Protein AF-A0A9E5NEW6-F1 (afdb_monomer_lite)

Radius of gyration: 14.26 Å; chains: 1; bounding box: 34×27×37 Å

Foldseek 3Di:
DPPPVVVVVVVLVVLVVVLVVLVVVLVVCVVVVHDPVVNVVSVVVSVLSVVLSVPQPDPPRHGDDDD

Structure (mmCIF, N/CA/C/O backbone):
data_AF-A0A9E5NEW6-F1
#
_entry.id   AF-A0A9E5NEW6-F1
#
loop_
_atom_site.group_PDB
_atom_site.id
_atom_site.type_symbol
_atom_site.label_atom_id
_atom_site.label_alt_id
_atom_site.label_comp_id
_atom_site.label_asym_id
_atom_site.label_entity_id
_atom_site.label_seq_id
_atom_site.pdbx_PDB_ins_code
_atom_site.Cartn_x
_atom_site.Cartn_y
_atom_site.Cartn_z
_atom_site.occupancy
_atom_site.B_iso_or_equiv
_atom_site.auth_seq_id
_atom_site.auth_comp_id
_atom_site.auth_asym_id
_atom_site.auth_atom_id
_atom_site.pdbx_PDB_model_num
ATOM 1 N N . ILE A 1 1 ? 19.957 -14.954 -23.319 1.00 51.56 1 ILE A N 1
ATOM 2 C CA . ILE A 1 1 ? 19.019 -13.880 -23.747 1.00 51.56 1 ILE A CA 1
ATOM 3 C C . ILE A 1 1 ? 17.585 -14.113 -23.218 1.00 51.56 1 ILE A C 1
ATOM 5 O O . ILE A 1 1 ? 16.790 -13.192 -23.254 1.00 51.56 1 ILE A O 1
ATOM 9 N N . LEU A 1 2 ? 17.255 -15.274 -22.625 1.00 51.03 2 LEU A N 1
ATOM 10 C CA . LEU A 1 2 ? 15.900 -15.577 -22.118 1.00 51.03 2 LEU A CA 1
ATOM 11 C C . LEU A 1 2 ? 15.669 -15.295 -20.615 1.00 51.03 2 LEU A C 1
ATOM 13 O O . LEU A 1 2 ? 14.558 -15.461 -20.135 1.00 51.03 2 LEU A O 1
ATOM 17 N N . GLU A 1 3 ? 16.687 -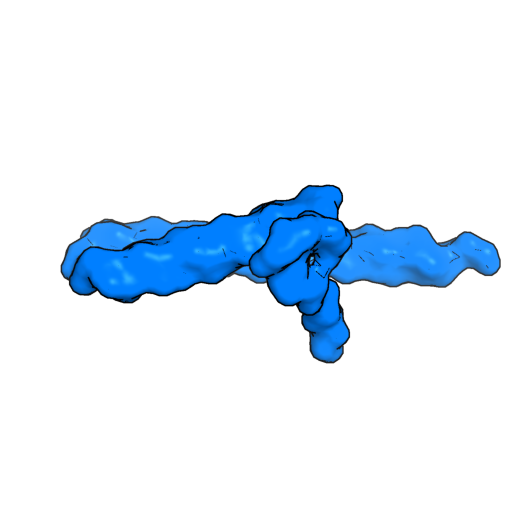14.878 -19.859 1.00 59.88 3 GLU A N 1
ATOM 18 C CA . GLU A 1 3 ? 16.610 -14.866 -18.387 1.00 59.88 3 GLU A CA 1
ATOM 19 C C . GLU A 1 3 ? 16.035 -13.563 -17.803 1.00 59.88 3 GLU A C 1
ATOM 21 O O . GLU A 1 3 ? 15.361 -13.587 -16.778 1.00 59.88 3 GLU A O 1
ATOM 26 N N . SER A 1 4 ? 16.243 -12.421 -18.470 1.00 64.69 4 SER A N 1
ATOM 27 C CA . SER A 1 4 ? 15.785 -11.115 -17.973 1.00 64.69 4 SER A CA 1
ATOM 28 C C . SER A 1 4 ? 14.272 -10.929 -18.083 1.00 64.69 4 SER A C 1
ATOM 30 O O . SER A 1 4 ? 13.676 -10.348 -17.185 1.00 64.69 4 SER A O 1
ATOM 32 N N . GLY A 1 5 ? 13.650 -11.434 -19.153 1.00 69.62 5 GLY A N 1
ATOM 33 C CA . GLY A 1 5 ? 12.202 -11.336 -19.362 1.00 69.62 5 GLY A CA 1
ATOM 34 C C . GLY A 1 5 ? 11.411 -12.193 -18.376 1.00 69.62 5 GLY A C 1
ATOM 35 O O . GLY A 1 5 ?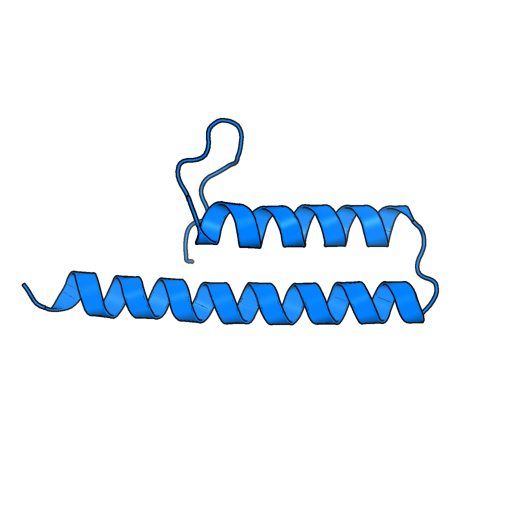 10.500 -11.684 -17.738 1.00 69.62 5 GLY A O 1
ATOM 36 N N . ILE A 1 6 ? 11.820 -13.454 -18.189 1.00 74.44 6 ILE A N 1
ATOM 37 C CA . ILE A 1 6 ? 11.181 -14.379 -17.238 1.00 74.44 6 ILE A CA 1
ATOM 38 C C . ILE A 1 6 ? 11.308 -13.847 -15.808 1.00 74.44 6 ILE A C 1
ATOM 40 O O . ILE A 1 6 ? 10.341 -13.858 -15.055 1.00 74.44 6 ILE A O 1
ATOM 44 N N . ARG A 1 7 ? 12.486 -13.326 -15.440 1.00 76.38 7 ARG A N 1
ATOM 45 C CA . ARG A 1 7 ? 12.697 -12.734 -14.116 1.00 76.38 7 ARG A CA 1
ATOM 46 C C . ARG A 1 7 ? 11.884 -11.454 -13.909 1.00 76.38 7 ARG A C 1
ATOM 48 O O . ARG A 1 7 ? 11.300 -11.284 -12.849 1.00 76.38 7 ARG A O 1
ATOM 55 N N . ALA A 1 8 ? 11.813 -10.579 -14.913 1.00 77.69 8 ALA A N 1
ATOM 56 C CA . ALA A 1 8 ? 11.003 -9.366 -14.831 1.00 77.69 8 ALA A CA 1
ATOM 57 C C . ALA A 1 8 ? 9.497 -9.676 -14.738 1.00 77.69 8 ALA A C 1
ATOM 59 O O . ALA A 1 8 ? 8.785 -9.025 -13.980 1.00 77.69 8 ALA A O 1
ATOM 60 N N . GLU A 1 9 ? 9.007 -10.673 -15.478 1.00 80.50 9 GLU A N 1
ATOM 61 C CA . GLU A 1 9 ? 7.622 -11.150 -15.382 1.00 80.50 9 GLU A CA 1
ATOM 62 C C . GLU A 1 9 ? 7.314 -11.723 -13.990 1.00 80.50 9 GLU A C 1
ATOM 64 O O . GLU A 1 9 ? 6.266 -11.420 -13.411 1.00 80.50 9 GLU A O 1
ATOM 69 N N . ASP A 1 10 ? 8.243 -12.492 -13.421 1.00 86.69 10 ASP A N 1
ATOM 70 C CA . ASP A 1 10 ? 8.124 -13.025 -12.064 1.00 86.69 10 ASP A CA 1
ATOM 71 C C . ASP A 1 10 ? 8.102 -11.909 -11.004 1.00 86.69 10 ASP A C 1
ATOM 73 O O . ASP A 1 10 ? 7.220 -11.898 -10.143 1.00 86.69 10 ASP A O 1
ATOM 77 N N . ASP A 1 11 ? 8.988 -10.913 -11.111 1.00 87.31 11 ASP A N 1
ATOM 78 C CA . ASP A 1 11 ? 9.021 -9.745 -10.220 1.00 87.31 11 ASP A CA 1
ATOM 79 C C . ASP A 1 11 ? 7.698 -8.951 -10.285 1.00 87.31 11 ASP A C 1
ATOM 81 O O . ASP A 1 11 ? 7.147 -8.536 -9.258 1.00 87.31 11 ASP A O 1
ATOM 85 N N . LEU A 1 12 ? 7.140 -8.767 -11.489 1.00 92.12 12 LEU A N 1
ATOM 86 C CA . LEU A 1 12 ? 5.843 -8.108 -11.681 1.00 92.12 12 LEU A CA 1
ATOM 87 C C . LEU A 1 12 ? 4.692 -8.929 -11.090 1.00 92.12 12 LEU A C 1
ATOM 89 O O . LEU A 1 12 ? 3.781 -8.365 -10.479 1.00 92.12 12 LEU A O 1
ATOM 93 N N . THR A 1 13 ? 4.737 -10.252 -11.226 1.00 93.50 13 THR A N 1
ATOM 94 C CA . THR A 1 13 ? 3.721 -11.154 -10.671 1.00 93.50 13 THR A CA 1
ATOM 95 C C . THR A 1 13 ? 3.743 -11.140 -9.142 1.00 93.50 13 THR A C 1
ATOM 97 O O . THR A 1 13 ? 2.692 -11.014 -8.511 1.00 93.50 13 THR A O 1
ATOM 100 N N . HIS A 1 14 ? 4.925 -11.170 -8.526 1.00 91.12 14 HIS A N 1
ATOM 101 C CA . HIS A 1 14 ? 5.074 -11.031 -7.075 1.00 91.12 14 HIS A CA 1
ATOM 102 C C . HIS A 1 14 ? 4.555 -9.680 -6.576 1.00 91.12 14 HIS A C 1
ATOM 104 O O . HIS A 1 14 ? 3.804 -9.610 -5.600 1.00 91.12 14 HIS A O 1
ATOM 110 N N . LYS A 1 15 ? 4.866 -8.600 -7.297 1.00 93.94 15 LYS A N 1
ATOM 111 C CA . LYS A 1 15 ? 4.383 -7.262 -6.955 1.00 93.94 15 LYS A CA 1
ATOM 112 C C . LYS A 1 15 ? 2.859 -7.138 -7.046 1.00 93.94 15 LYS A C 1
ATOM 114 O O . LYS A 1 15 ? 2.259 -6.468 -6.205 1.00 93.94 15 LYS A O 1
ATOM 119 N N . LEU A 1 16 ? 2.219 -7.812 -8.007 1.00 96.38 16 LEU A N 1
ATOM 120 C CA . LEU A 1 16 ? 0.754 -7.911 -8.078 1.00 96.38 16 LEU A CA 1
ATOM 121 C C . LEU A 1 16 ? 0.163 -8.620 -6.857 1.00 96.38 16 LEU A C 1
ATOM 123 O O . LEU A 1 16 ? -0.851 -8.170 -6.322 1.00 96.38 16 LEU A O 1
ATOM 127 N N . VAL A 1 17 ? 0.796 -9.698 -6.388 1.00 95.94 17 VAL A N 1
ATOM 128 C CA . VAL A 1 17 ? 0.360 -10.403 -5.174 1.00 95.94 17 VAL A CA 1
ATOM 129 C C . VAL A 1 17 ? 0.391 -9.469 -3.960 1.00 95.94 17 VAL A C 1
ATOM 131 O O . VAL A 1 17 ? -0.566 -9.451 -3.182 1.00 95.94 17 VAL A O 1
ATOM 134 N N . ASP A 1 18 ? 1.434 -8.652 -3.815 1.00 94.62 18 ASP A N 1
ATOM 135 C CA . ASP A 1 18 ? 1.525 -7.674 -2.725 1.00 94.62 18 ASP A CA 1
ATOM 136 C C . ASP A 1 18 ? 0.446 -6.588 -2.815 1.00 94.62 18 ASP A C 1
ATOM 138 O O . ASP A 1 18 ? -0.182 -6.267 -1.802 1.00 94.62 18 ASP A O 1
ATOM 142 N N . ILE A 1 19 ? 0.167 -6.073 -4.021 1.00 98.19 19 ILE A N 1
ATOM 143 C CA . ILE A 1 19 ? -0.924 -5.109 -4.255 1.00 98.19 19 ILE A CA 1
ATOM 144 C C . ILE A 1 19 ? -2.259 -5.696 -3.789 1.00 98.19 19 ILE A C 1
ATOM 146 O O . ILE A 1 19 ? -2.994 -5.048 -3.043 1.00 98.19 19 ILE A O 1
ATOM 150 N N . ILE A 1 20 ? -2.567 -6.934 -4.188 1.00 98.50 20 ILE A N 1
ATOM 151 C CA . ILE A 1 20 ? -3.822 -7.601 -3.820 1.00 98.50 20 ILE A CA 1
ATOM 152 C C . ILE A 1 20 ? -3.921 -7.769 -2.298 1.00 98.50 20 ILE A C 1
ATOM 154 O O . ILE A 1 20 ? -4.967 -7.477 -1.716 1.00 98.50 20 ILE A O 1
ATOM 158 N N . ARG A 1 21 ? -2.837 -8.198 -1.639 1.00 98.06 21 ARG A N 1
ATOM 159 C CA . ARG A 1 21 ? -2.794 -8.388 -0.180 1.00 98.06 21 ARG A CA 1
ATOM 160 C C . ARG A 1 21 ? -3.019 -7.084 0.581 1.00 98.06 21 ARG A C 1
ATOM 162 O O . ARG A 1 21 ? -3.811 -7.063 1.522 1.00 98.06 21 ARG A O 1
ATOM 169 N N . ILE A 1 22 ? -2.354 -6.000 0.180 1.00 98.25 22 ILE A N 1
ATOM 170 C CA . ILE A 1 22 ? -2.513 -4.694 0.833 1.00 98.25 22 ILE A CA 1
ATOM 171 C C . ILE A 1 22 ? -3.915 -4.137 0.588 1.00 98.25 22 ILE A C 1
ATOM 173 O O . ILE A 1 22 ? -4.537 -3.648 1.527 1.00 98.25 22 ILE A O 1
ATOM 177 N N . ASN A 1 23 ? -4.451 -4.272 -0.626 1.00 98.75 23 ASN A N 1
ATOM 178 C CA . ASN A 1 23 ? -5.812 -3.840 -0.937 1.00 98.75 23 ASN A CA 1
ATOM 179 C C . ASN A 1 23 ? -6.859 -4.582 -0.087 1.00 98.75 23 ASN A C 1
ATOM 181 O O . ASN A 1 23 ? -7.778 -3.967 0.451 1.00 98.75 23 ASN A O 1
ATOM 185 N N . GLN A 1 24 ? -6.695 -5.898 0.087 1.00 98.75 24 GLN A N 1
ATOM 186 C CA . GLN A 1 24 ? -7.567 -6.690 0.956 1.00 98.75 24 GLN A CA 1
ATOM 187 C C . GLN A 1 24 ? -7.473 -6.221 2.414 1.00 98.75 24 GLN A C 1
ATOM 189 O O . GLN A 1 24 ?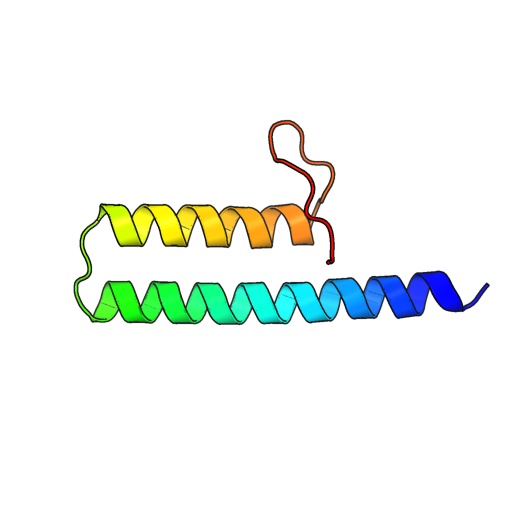 -8.501 -5.982 3.046 1.00 98.75 24 GLN A O 1
ATOM 194 N N . ARG A 1 25 ? -6.253 -6.019 2.925 1.00 98.56 25 ARG A N 1
ATOM 195 C CA . ARG A 1 25 ? -6.024 -5.526 4.288 1.00 98.56 25 ARG A CA 1
ATOM 196 C C . ARG A 1 25 ? -6.626 -4.138 4.512 1.00 98.56 25 ARG A C 1
ATOM 198 O O . ARG A 1 25 ? -7.208 -3.901 5.568 1.00 98.56 25 ARG A O 1
ATOM 205 N N . LEU A 1 26 ? -6.491 -3.230 3.545 1.00 98.75 26 LEU A N 1
ATOM 206 C CA . LEU A 1 26 ? -7.103 -1.902 3.592 1.00 98.75 26 LEU A CA 1
ATOM 207 C C . LEU A 1 26 ? -8.623 -2.020 3.735 1.00 98.75 26 LEU A C 1
ATOM 209 O O . LEU A 1 26 ? -9.188 -1.445 4.661 1.00 98.75 26 LEU A O 1
ATOM 213 N N . ARG A 1 27 ? -9.267 -2.828 2.883 1.00 98.75 27 ARG A N 1
ATOM 214 C CA . ARG A 1 27 ? -10.716 -3.063 2.945 1.00 98.75 27 ARG A CA 1
ATOM 215 C C . ARG A 1 27 ? -11.156 -3.619 4.299 1.00 98.75 27 ARG A C 1
ATOM 217 O O . ARG A 1 27 ? -12.076 -3.082 4.899 1.00 98.75 27 ARG A O 1
ATOM 224 N N . GLU A 1 28 ? -10.462 -4.631 4.812 1.00 98.75 28 GLU A N 1
ATOM 225 C CA . GLU A 1 28 ? -10.765 -5.222 6.122 1.00 98.75 28 GLU A CA 1
ATOM 226 C C . GLU A 1 28 ? -10.660 -4.209 7.269 1.00 98.75 28 GLU A C 1
ATOM 228 O O . GLU A 1 28 ? -11.479 -4.231 8.183 1.00 98.75 28 GLU A O 1
ATOM 233 N N . ASN A 1 29 ? -9.676 -3.303 7.227 1.00 98.69 29 ASN A N 1
ATOM 234 C CA . ASN A 1 29 ? -9.522 -2.269 8.253 1.00 98.69 29 ASN A CA 1
ATOM 235 C C . ASN A 1 29 ? -10.611 -1.191 8.147 1.00 98.69 29 ASN A C 1
ATOM 237 O O . ASN A 1 29 ? -11.081 -0.715 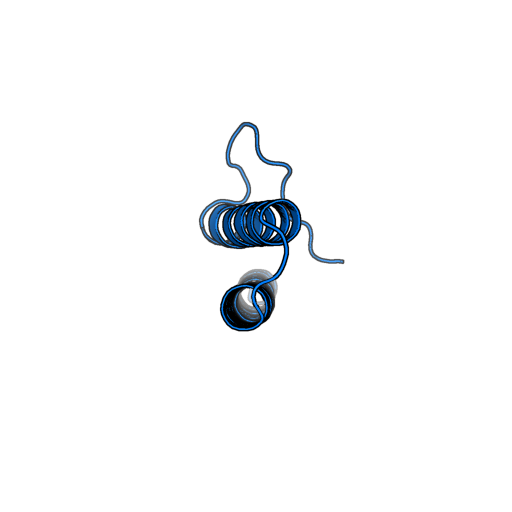9.180 1.00 98.69 29 ASN A O 1
ATOM 241 N N . ILE A 1 30 ? -11.043 -0.837 6.931 1.00 98.56 30 ILE A N 1
ATOM 242 C CA . ILE A 1 30 ? -12.188 0.062 6.719 1.00 98.56 30 ILE A CA 1
ATOM 243 C C . ILE A 1 30 ? -13.457 -0.568 7.305 1.00 98.56 30 ILE A C 1
ATOM 245 O O . ILE A 1 30 ? -14.138 0.066 8.110 1.00 98.56 30 ILE A O 1
ATOM 249 N N . ASP A 1 31 ? -13.738 -1.826 6.959 1.00 98.62 31 ASP A N 1
ATOM 250 C CA . ASP A 1 31 ? -14.937 -2.544 7.406 1.00 98.62 31 ASP A CA 1
ATOM 251 C C . ASP A 1 31 ? -14.949 -2.762 8.931 1.00 98.62 31 ASP A C 1
ATOM 253 O O . ASP A 1 31 ? -16.008 -2.750 9.561 1.00 98.62 31 ASP A O 1
ATOM 257 N N . ALA A 1 32 ? -13.772 -2.914 9.546 1.00 98.44 32 ALA A N 1
ATOM 258 C CA . ALA A 1 32 ? -13.608 -3.021 10.994 1.00 98.44 32 ALA A CA 1
ATOM 259 C C . ALA A 1 32 ? -13.702 -1.673 11.739 1.00 98.44 32 ALA A C 1
ATOM 261 O O . ALA A 1 32 ? -13.639 -1.657 12.970 1.00 98.44 32 ALA A O 1
ATOM 262 N N . GLY A 1 33 ? -13.831 -0.546 11.028 1.00 98.12 33 GLY A N 1
ATOM 263 C CA . GLY A 1 33 ? -13.878 0.786 11.632 1.00 98.12 33 GLY A CA 1
ATOM 264 C C . GLY A 1 33 ? -12.547 1.220 12.251 1.00 98.12 33 GLY A C 1
ATOM 265 O O . GLY A 1 33 ? -12.539 1.873 13.297 1.00 98.12 33 GLY A O 1
ATOM 266 N N . ALA A 1 34 ? -11.419 0.830 11.647 1.00 98.50 34 ALA A N 1
ATOM 267 C CA . ALA A 1 34 ? -10.101 1.234 12.121 1.00 98.50 34 ALA A CA 1
ATOM 268 C C . ALA A 1 34 ? -9.941 2.773 12.112 1.00 98.50 34 ALA A C 1
ATOM 270 O O . ALA A 1 34 ? -10.550 3.456 11.282 1.00 98.50 34 ALA A O 1
ATOM 271 N N . PRO A 1 35 ? -9.110 3.341 13.009 1.00 98.62 35 PRO A N 1
ATOM 272 C CA . PRO A 1 35 ? -8.818 4.771 13.023 1.00 98.62 35 PRO A CA 1
ATOM 273 C C . PRO A 1 35 ? -8.347 5.292 11.662 1.00 98.62 35 PRO A C 1
ATOM 275 O O . PRO A 1 35 ? -7.568 4.623 10.983 1.00 98.62 35 PRO A O 1
ATOM 278 N N . THR A 1 36 ? -8.737 6.524 11.318 1.00 97.88 36 THR A N 1
ATOM 279 C CA . THR A 1 36 ? -8.404 7.175 10.039 1.00 97.88 36 THR A CA 1
ATOM 280 C C . THR A 1 36 ? -6.918 7.101 9.699 1.00 97.88 36 THR A C 1
ATOM 282 O O . THR A 1 36 ? -6.586 6.761 8.573 1.00 97.88 36 THR A O 1
ATOM 285 N N . LEU A 1 37 ? -6.034 7.305 10.683 1.00 98.31 37 LEU A N 1
ATOM 286 C CA . LEU A 1 37 ? -4.583 7.226 10.487 1.00 98.31 37 LEU A CA 1
ATOM 287 C C . LEU A 1 37 ? -4.132 5.868 9.916 1.00 98.31 37 LEU A C 1
ATOM 289 O O . LEU A 1 37 ? -3.296 5.818 9.027 1.00 98.31 37 LEU A O 1
ATOM 293 N N . ILE A 1 38 ? -4.723 4.759 10.378 1.00 98.25 38 ILE A N 1
ATOM 294 C CA . ILE A 1 38 ? -4.392 3.416 9.871 1.00 98.25 38 ILE A CA 1
ATOM 295 C C . ILE A 1 38 ? -4.871 3.253 8.425 1.00 98.25 38 ILE A C 1
ATOM 297 O O . ILE A 1 38 ? -4.196 2.621 7.612 1.00 98.25 38 ILE A O 1
ATOM 301 N N . ILE A 1 39 ? -6.044 3.803 8.103 1.00 98.69 39 ILE A N 1
ATOM 302 C CA . ILE A 1 39 ? -6.598 3.765 6.746 1.00 98.69 39 ILE A CA 1
ATOM 303 C C . ILE A 1 39 ? -5.732 4.587 5.790 1.00 98.69 39 ILE A C 1
ATOM 305 O O . ILE A 1 39 ? -5.439 4.118 4.692 1.00 98.69 39 ILE A O 1
ATOM 309 N N . GLU A 1 40 ? -5.298 5.773 6.214 1.00 98.69 40 GLU A N 1
ATOM 310 C CA . GLU A 1 40 ? -4.402 6.648 5.455 1.00 98.69 40 GLU A CA 1
ATOM 311 C C . GLU A 1 40 ? -3.058 5.958 5.194 1.00 98.69 40 GLU A C 1
ATOM 313 O O . GLU A 1 40 ? -2.687 5.805 4.032 1.00 98.69 40 GLU A O 1
ATOM 318 N N . ASP A 1 41 ? -2.408 5.411 6.226 1.00 98.50 41 ASP A N 1
ATOM 319 C CA . ASP A 1 41 ? -1.139 4.683 6.087 1.00 98.50 41 ASP A CA 1
ATOM 320 C C . ASP A 1 41 ? -1.252 3.497 5.106 1.00 98.50 41 ASP A C 1
ATOM 322 O O . ASP A 1 41 ? -0.393 3.281 4.246 1.00 98.50 41 ASP A O 1
ATOM 326 N N . LEU A 1 42 ? -2.329 2.705 5.204 1.00 98.56 42 LEU A N 1
ATOM 327 C CA . LEU A 1 42 ? -2.569 1.572 4.302 1.00 98.56 42 LEU A CA 1
ATOM 328 C C . LEU A 1 42 ? -2.891 2.026 2.871 1.00 98.56 42 LEU A C 1
ATOM 330 O O . LEU A 1 42 ? -2.492 1.356 1.916 1.00 98.56 42 LEU A O 1
ATOM 334 N N . SER A 1 43 ? -3.596 3.146 2.715 1.00 98.56 43 SER A N 1
ATOM 335 C CA . SER A 1 43 ? -3.902 3.746 1.417 1.00 98.56 43 SER A CA 1
ATOM 336 C C . SER A 1 43 ? -2.639 4.277 0.736 1.00 98.56 43 SER A C 1
ATOM 338 O O . SER A 1 43 ? -2.419 4.004 -0.445 1.00 98.56 43 SER A O 1
ATOM 340 N N . GLU A 1 44 ? -1.771 4.977 1.468 1.00 98.19 44 GLU A N 1
ATOM 341 C CA . GLU A 1 44 ? -0.473 5.439 0.962 1.00 98.19 44 GLU A CA 1
ATOM 342 C C . GLU A 1 44 ? 0.418 4.264 0.557 1.00 98.19 44 GLU A C 1
ATOM 344 O O . GLU A 1 44 ? 1.030 4.277 -0.516 1.00 98.19 44 GLU A O 1
ATOM 349 N N . LEU A 1 45 ? 0.432 3.202 1.365 1.00 97.75 45 LEU A N 1
ATOM 350 C CA . LEU A 1 45 ? 1.168 1.990 1.037 1.00 97.75 45 LEU A CA 1
ATOM 351 C C . LEU A 1 45 ? 0.614 1.321 -0.232 1.00 97.75 45 LEU A C 1
ATOM 353 O O . LEU A 1 45 ? 1.382 0.951 -1.121 1.00 97.75 45 LEU A O 1
ATOM 357 N N . LEU A 1 46 ? -0.709 1.204 -0.375 1.00 98.44 46 LEU A N 1
ATOM 358 C CA . LEU A 1 46 ? -1.321 0.673 -1.596 1.00 98.44 46 LEU A CA 1
ATOM 359 C C . LEU A 1 46 ? -0.938 1.514 -2.821 1.00 98.44 46 LEU A C 1
ATOM 361 O O . LEU A 1 46 ? -0.521 0.964 -3.844 1.00 98.44 46 LEU A O 1
ATOM 365 N N . GLN A 1 47 ? -1.014 2.841 -2.700 1.00 98.06 47 GLN A N 1
ATOM 366 C CA . GLN A 1 47 ? -0.632 3.771 -3.759 1.00 98.06 47 GLN A CA 1
ATOM 367 C C . GLN A 1 47 ? 0.841 3.603 -4.147 1.00 98.06 47 GLN A C 1
ATOM 369 O O . GLN A 1 47 ? 1.159 3.582 -5.339 1.00 98.06 47 GLN A O 1
ATOM 374 N N . TYR A 1 48 ? 1.738 3.432 -3.175 1.00 97.31 48 TYR A N 1
ATOM 375 C CA . TYR A 1 48 ? 3.151 3.155 -3.419 1.00 97.31 48 TYR A CA 1
ATOM 376 C C . TYR A 1 48 ? 3.349 1.881 -4.251 1.00 97.31 48 TYR A C 1
ATOM 378 O O . TYR A 1 48 ? 4.054 1.900 -5.267 1.00 97.31 48 TYR A O 1
ATOM 386 N N . HIS A 1 49 ? 2.700 0.779 -3.861 1.00 97.00 49 HIS A N 1
ATOM 387 C CA . HIS A 1 49 ? 2.827 -0.503 -4.553 1.00 97.00 49 HIS A CA 1
ATOM 388 C C . HIS A 1 49 ? 2.271 -0.451 -5.981 1.00 97.00 49 HIS A C 1
ATOM 390 O O . HIS A 1 49 ? 2.923 -0.960 -6.894 1.00 97.00 49 HIS A O 1
ATOM 396 N N . VAL A 1 50 ? 1.127 0.209 -6.190 1.00 97.94 50 VAL A N 1
ATOM 397 C CA . VAL A 1 50 ? 0.533 0.411 -7.521 1.00 97.94 50 VAL A CA 1
ATOM 398 C C . VAL A 1 50 ? 1.417 1.308 -8.390 1.00 97.94 50 VAL A C 1
ATOM 400 O O . VAL A 1 50 ? 1.726 0.954 -9.526 1.00 97.94 50 VAL A O 1
ATOM 403 N N . THR A 1 51 ? 1.885 2.438 -7.856 1.00 97.69 51 THR A N 1
ATOM 404 C CA . THR A 1 51 ? 2.726 3.394 -8.599 1.00 97.69 51 THR A CA 1
ATOM 405 C C . THR A 1 51 ? 3.996 2.720 -9.104 1.00 97.69 51 THR A C 1
ATOM 407 O O . THR A 1 51 ? 4.283 2.746 -10.298 1.00 97.69 51 THR A O 1
ATOM 410 N N . THR A 1 52 ? 4.714 2.039 -8.210 1.00 95.75 52 THR A N 1
ATOM 411 C CA . THR A 1 52 ? 5.979 1.374 -8.546 1.00 95.75 52 THR A CA 1
ATOM 412 C C . THR A 1 52 ? 5.800 0.116 -9.399 1.00 95.75 52 THR A C 1
ATOM 414 O O . THR A 1 52 ? 6.775 -0.378 -9.956 1.00 95.75 52 THR A O 1
ATOM 417 N N . TYR A 1 53 ? 4.582 -0.429 -9.505 1.00 95.56 53 TYR A N 1
ATOM 418 C CA . TYR A 1 53 ? 4.274 -1.533 -10.420 1.00 95.56 53 TYR A CA 1
ATOM 419 C C . TYR A 1 53 ? 4.193 -1.048 -11.868 1.00 95.56 53 TYR A C 1
ATOM 421 O O . TYR A 1 53 ? 4.737 -1.692 -12.759 1.00 95.56 53 TYR A O 1
ATOM 429 N N . PHE A 1 54 ? 3.569 0.111 -12.094 1.00 95.12 54 PHE A N 1
ATOM 430 C CA . PHE A 1 54 ? 3.486 0.710 -13.426 1.00 95.12 54 PHE A CA 1
ATOM 431 C C . PHE A 1 54 ? 4.773 1.416 -13.837 1.00 95.12 54 PHE A C 1
ATOM 433 O O . PHE A 1 54 ? 5.203 1.309 -14.983 1.00 95.12 54 PHE A O 1
ATOM 440 N N . ASN A 1 55 ? 5.372 2.169 -12.918 1.00 94.88 55 ASN A N 1
ATOM 441 C CA . ASN A 1 55 ? 6.593 2.908 -13.174 1.00 94.88 55 ASN A CA 1
ATOM 442 C C . ASN A 1 55 ? 7.423 3.000 -11.890 1.00 94.88 55 ASN A C 1
ATOM 444 O O . ASN A 1 55 ? 7.130 3.770 -10.977 1.00 94.88 55 ASN A O 1
ATOM 448 N N . ASN A 1 56 ? 8.490 2.210 -11.8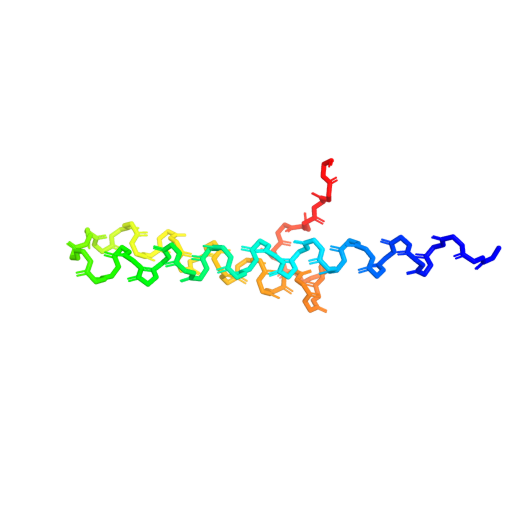33 1.00 94.19 56 ASN A N 1
ATOM 449 C CA . ASN A 1 56 ? 9.387 2.178 -10.685 1.00 94.19 56 ASN A CA 1
ATOM 450 C C . ASN A 1 56 ? 10.385 3.352 -10.645 1.00 94.19 56 ASN A C 1
ATOM 452 O O . ASN A 1 56 ? 11.148 3.482 -9.692 1.00 94.19 56 ASN A O 1
ATOM 456 N N . GLU A 1 57 ? 10.384 4.199 -11.675 1.00 95.12 57 GLU A N 1
ATOM 457 C CA . GLU A 1 57 ? 11.280 5.349 -11.840 1.00 95.12 57 GLU A CA 1
ATOM 458 C C . GLU A 1 57 ? 10.537 6.688 -11.667 1.00 95.12 57 GLU A C 1
ATOM 460 O O . GLU A 1 57 ? 11.029 7.744 -12.068 1.00 95.12 57 GLU A O 1
ATOM 465 N N . VAL A 1 58 ? 9.332 6.670 -11.079 1.00 95.56 58 VAL A N 1
ATOM 466 C CA . VAL A 1 58 ? 8.565 7.892 -10.792 1.00 95.56 58 VAL A CA 1
ATOM 467 C C . VAL A 1 58 ? 9.361 8.813 -9.868 1.00 95.56 58 VAL A C 1
ATOM 469 O O . VAL A 1 58 ? 9.729 8.446 -8.753 1.00 95.56 58 VAL A O 1
ATOM 472 N N . SER A 1 59 ? 9.586 10.048 -10.323 1.00 94.88 59 SER A N 1
ATOM 473 C CA . SER A 1 59 ? 10.273 11.074 -9.536 1.00 94.88 59 SER A CA 1
ATOM 474 C C . SER A 1 59 ? 9.532 11.362 -8.228 1.00 94.88 59 SER A C 1
ATOM 476 O O . SER A 1 59 ? 8.312 11.516 -8.213 1.00 94.88 59 SER A O 1
ATOM 478 N N . GLY A 1 60 ? 10.278 11.450 -7.127 1.00 92.75 60 GLY A N 1
ATOM 479 C CA . GLY A 1 60 ? 9.728 11.696 -5.792 1.00 92.75 60 GLY A CA 1
ATOM 480 C C . GLY A 1 60 ? 9.207 10.451 -5.069 1.00 92.75 60 GLY A C 1
ATOM 481 O O . GLY A 1 60 ? 8.903 10.546 -3.884 1.00 92.75 60 GLY A O 1
ATOM 482 N N . ILE A 1 61 ? 9.164 9.285 -5.725 1.00 93.88 61 ILE A N 1
ATOM 483 C CA . ILE A 1 61 ? 8.807 8.009 -5.098 1.00 93.88 61 IL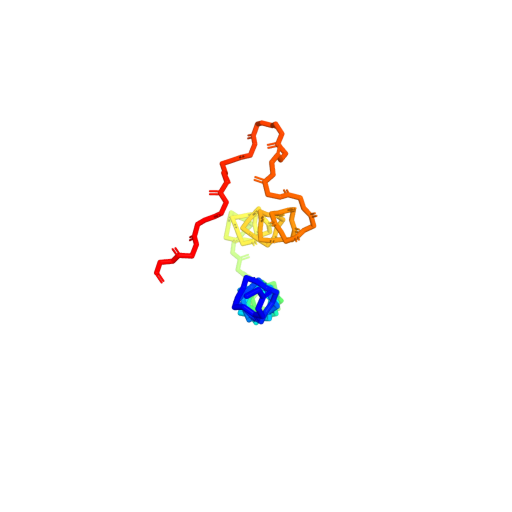E A CA 1
ATOM 484 C C . ILE A 1 61 ? 10.058 7.122 -5.010 1.00 93.88 61 ILE A C 1
ATOM 486 O O . ILE A 1 61 ? 10.730 6.914 -6.020 1.00 93.88 61 ILE A O 1
ATOM 490 N N . PRO A 1 62 ? 10.407 6.581 -3.828 1.00 93.94 62 PRO A N 1
ATOM 491 C CA . PRO A 1 62 ? 11.527 5.654 -3.712 1.00 93.94 62 PRO A CA 1
ATOM 492 C C . PRO A 1 62 ? 11.310 4.397 -4.574 1.00 93.94 62 PRO A C 1
ATOM 494 O O . PRO A 1 62 ? 10.246 3.780 -4.482 1.00 93.94 62 PRO A O 1
ATOM 497 N N . PRO A 1 63 ? 12.298 3.951 -5.368 1.00 91.31 63 PRO A N 1
ATOM 498 C CA . PRO A 1 63 ? 12.127 2.776 -6.213 1.00 91.31 63 PRO A CA 1
ATOM 499 C C . PRO A 1 63 ? 11.900 1.528 -5.355 1.00 91.31 63 PRO A C 1
ATOM 501 O O . PRO A 1 63 ? 12.639 1.260 -4.402 1.00 91.31 63 PRO A O 1
ATOM 504 N N . ALA A 1 64 ? 10.892 0.740 -5.713 1.00 90.19 64 ALA A N 1
ATOM 505 C CA . ALA A 1 64 ? 10.680 -0.581 -5.153 1.00 90.19 64 ALA A CA 1
ATOM 506 C C . ALA A 1 64 ? 11.826 -1.500 -5.582 1.00 90.19 64 ALA A C 1
ATOM 508 O O . ALA A 1 64 ? 12.194 -1.571 -6.756 1.00 90.19 64 ALA A O 1
ATOM 509 N N . ARG A 1 65 ? 12.400 -2.216 -4.620 1.00 83.44 65 ARG A N 1
ATOM 510 C CA . ARG A 1 65 ? 13.436 -3.221 -4.864 1.00 83.44 65 ARG A CA 1
ATOM 511 C C . ARG A 1 65 ? 12.920 -4.539 -4.320 1.00 83.44 65 ARG A C 1
ATOM 513 O O . ARG A 1 65 ? 12.482 -4.586 -3.171 1.00 83.44 65 ARG A O 1
ATOM 520 N N . HIS A 1 66 ? 12.963 -5.579 -5.141 1.00 70.00 66 HIS A N 1
ATOM 521 C CA . HIS A 1 66 ? 12.709 -6.933 -4.666 1.00 70.00 66 HIS A CA 1
ATOM 522 C C . HIS A 1 66 ? 13.834 -7.306 -3.677 1.00 70.00 66 HIS A C 1
ATOM 524 O O . HIS A 1 66 ? 14.998 -6.975 -3.932 1.00 70.00 66 HIS A O 1
ATOM 530 N N . ARG A 1 67 ? 13.484 -7.877 -2.516 1.00 54.72 67 ARG A N 1
ATOM 531 C CA . ARG A 1 67 ? 14.453 -8.416 -1.546 1.00 54.72 67 ARG A CA 1
ATOM 532 C C . ARG A 1 67 ? 14.736 -9.875 -1.850 1.00 54.72 67 ARG A C 1
ATOM 534 O O . ARG A 1 67 ? 13.762 -10.581 -2.174 1.00 54.72 67 ARG A O 1
#

Secondary structure (DSSP, 8-state):
--HHHHHHHHHHHHHHHHHHHHHHHHHHHHHTT--HHHHHHHHHHHHHHHHHHH-TT-TTSPPP---

pLDDT: mean 91.24, std 12.16, range [51.03, 98.75]

Sequence (67 aa):
ILESGIRAEDDLTHKLVDIIRINQRLRENIDAGAPTLIIEDLSELLQYHVTTYFNNEVSGIPPARHR